Protein AF-A0A433RNQ1-F1 (afdb_monomer)

Solvent-accessible surface area (backbone atoms only — not comparable to full-atom values): 4930 Å² total; per-residue (Å²): 113,55,69,60,52,38,52,51,45,55,52,48,46,39,75,77,67,19,81,41,89,51,74,49,79,46,77,46,78,54,96,62,28,38,39,39,39,39,36,35,63,10,73,26,79,78,96,68,70,93,86,74,47,66,64,60,51,54,35,44,54,45,28,50,77,50,74,27,47,74,48,78,43,68,44,94,89,42,4,34,37,38,40,38,39,30,64,108

InterPro domains:
  IPR003594 Histidine kinase/HSP90-like ATPase domain [PF02518] (3-88)
  IPR036890 Histidine kinase/HSP90-like ATPase superfamily [G3DSA:3.30.565.10] (1-88)
  IPR036890 Histidine kinase/HSP90-like ATPase superfamily [SSF55874] (3-88)
  IPR050482 Sensor Histidine Kinase Two-Component System [PTHR24421] (2-88)

Nearest PDB structures (foldseek):
  4gt8-assembly1_A  TM=9.032E-01  e=2.282E-08  Staphylococcus aureus subsp. aureus Mu50
  3ehh-assembly1_B  TM=8.937E-01  e=8.907E-07  Bacillus subtilis
  7ssj-assembly2_C  TM=8.728E-01  e=1.386E-06  Bacillus subtilis subsp. subtilis str. 168
  7ssj-assembly1_A-2  TM=8.467E-01  e=1.573E-06  Bacillus subtilis subsp. subtilis str. 168
  7ssj-assembly2_D  TM=8.736E-01  e=2.298E-06  Bacillus subtilis subsp. subtilis str. 168

Foldseek 3Di:
DLVVLLVVLLVVCCVPPFQFPDKDWDWDADPQKTKIKIKTQGQEDDPDDPPPCPSVVSNCVSLVVQVKDWDWDADPNGIIMIIIIGGD

Sequence (88 aa):
NHVIAILKEAVTNTFKHAQASSIYVKAIIEHNLLVLEIEDDGIGYKRASSKKHYGIIGMIERTELLNGQFEIFRKLDKGTKIIVKIPL

Secondary structure (DSSP, 8-state):
-HHHHHHHHHHHHIIIII--S-EEEEEEEETTEEEEEEEE-SS------TTS-HHHHHHHHHHHTTT-EEEEEE-TTS-EEEEEEEE-

Radius of gyration: 12.61 Å; Cα contacts (8 Å, |Δi|>4): 163; chains: 1; bounding box: 36×22×31 Å

Mean predicted aligned error: 4.39 Å

Organism: NCBI:txid1562256

Structure (mmCIF, N/CA/C/O backbone):
data_AF-A0A433RNQ1-F1
#
_entry.id   AF-A0A433RNQ1-F1
#
loop_
_atom_site.group_PDB
_atom_site.id
_atom_site.type_symbol
_atom_site.label_atom_id
_atom_site.label_alt_id
_atom_site.label_comp_id
_atom_site.label_asym_id
_atom_site.label_entity_id
_atom_site.label_seq_id
_atom_site.pdbx_PDB_ins_code
_atom_site.Cartn_x
_atom_site.Cartn_y
_atom_site.Cartn_z
_atom_site.occupancy
_atom_site.B_iso_or_equiv
_atom_site.auth_seq_id
_atom_site.auth_comp_id
_atom_site.auth_asym_id
_atom_site.auth_atom_id
_atom_site.pdbx_PDB_model_num
ATOM 1 N N . ASN A 1 1 ? -2.341 9.656 11.793 1.00 82.81 1 ASN A N 1
ATOM 2 C CA . ASN A 1 1 ? -0.907 9.538 11.411 1.00 82.81 1 ASN A CA 1
ATOM 3 C C . ASN A 1 1 ? -0.550 8.229 10.709 1.00 82.81 1 ASN A C 1
ATOM 5 O O . ASN A 1 1 ? 0.085 8.292 9.663 1.00 82.81 1 ASN A O 1
ATOM 9 N N . HIS A 1 2 ? -0.958 7.063 11.218 1.00 94.56 2 HIS A N 1
ATOM 10 C CA . HIS A 1 2 ? -0.586 5.758 10.648 1.00 94.56 2 HIS A CA 1
ATOM 11 C C . HIS A 1 2 ? -1.080 5.521 9.207 1.00 94.56 2 HIS A C 1
ATOM 13 O O . HIS A 1 2 ? -0.276 5.130 8.367 1.00 94.56 2 HIS A O 1
ATOM 19 N N . VAL A 1 3 ? -2.334 5.863 8.880 1.00 94.94 3 VAL A N 1
ATOM 20 C CA . VAL A 1 3 ? -2.890 5.734 7.512 1.00 94.94 3 VAL A CA 1
ATOM 21 C C . VAL A 1 3 ? -2.069 6.498 6.470 1.00 94.94 3 VAL A C 1
ATOM 23 O O . VAL A 1 3 ? -1.714 5.959 5.427 1.00 94.94 3 VAL A O 1
ATOM 26 N N . ILE A 1 4 ? -1.704 7.747 6.774 1.00 95.69 4 ILE A N 1
ATOM 27 C CA . ILE A 1 4 ? -0.884 8.577 5.880 1.00 95.69 4 ILE A CA 1
ATOM 28 C C . ILE A 1 4 ? 0.507 7.959 5.696 1.00 95.69 4 ILE A C 1
ATOM 30 O O . ILE A 1 4 ? 1.050 8.000 4.597 1.00 95.69 4 ILE A O 1
ATOM 34 N N . ALA A 1 5 ? 1.094 7.388 6.752 1.00 95.50 5 ALA A N 1
ATOM 35 C CA . ALA A 1 5 ? 2.389 6.717 6.655 1.00 95.50 5 ALA A CA 1
ATOM 36 C C . ALA A 1 5 ? 2.319 5.464 5.768 1.00 95.50 5 ALA A C 1
ATOM 38 O O . ALA A 1 5 ? 3.210 5.265 4.949 1.00 95.50 5 ALA A O 1
ATOM 39 N N . ILE A 1 6 ? 1.243 4.678 5.882 1.00 96.19 6 ILE A N 1
ATOM 40 C CA . ILE A 1 6 ? 0.990 3.518 5.018 1.00 96.19 6 ILE A CA 1
ATOM 41 C C . ILE A 1 6 ? 0.898 3.955 3.553 1.00 96.19 6 ILE A C 1
ATOM 43 O O . ILE A 1 6 ? 1.622 3.435 2.707 1.00 96.19 6 ILE A O 1
ATOM 47 N N . LEU A 1 7 ? 0.076 4.966 3.256 1.00 96.38 7 LEU A N 1
ATOM 48 C CA . LEU A 1 7 ? -0.060 5.493 1.898 1.00 96.38 7 LEU A CA 1
ATOM 49 C C . LEU A 1 7 ? 1.277 6.015 1.349 1.00 96.38 7 LEU A C 1
ATOM 51 O O . LEU A 1 7 ? 1.651 5.691 0.225 1.00 96.38 7 LEU A O 1
ATOM 55 N N . LYS A 1 8 ? 2.025 6.793 2.143 1.00 95.62 8 LYS A N 1
ATOM 56 C CA . LYS A 1 8 ? 3.341 7.321 1.746 1.00 95.62 8 LYS A CA 1
ATOM 57 C C . LYS A 1 8 ? 4.330 6.210 1.413 1.00 95.62 8 LYS A C 1
ATOM 59 O O . LYS A 1 8 ?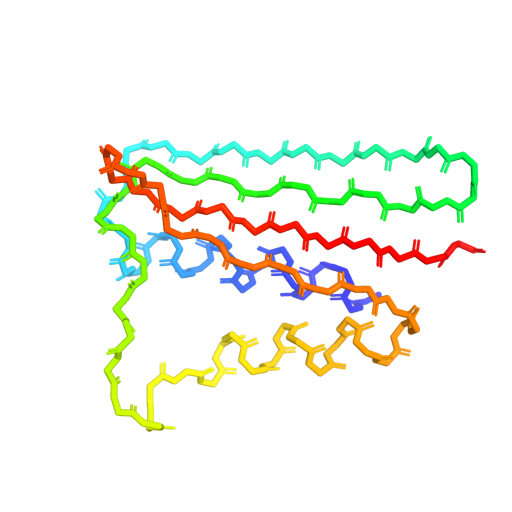 5.074 6.335 0.442 1.00 95.62 8 LYS A O 1
ATOM 64 N N . GLU A 1 9 ? 4.343 5.144 2.202 1.00 94.81 9 GLU A N 1
ATOM 65 C CA . GLU A 1 9 ? 5.224 4.003 1.980 1.00 94.81 9 GLU A CA 1
ATOM 66 C C . GLU A 1 9 ? 4.830 3.233 0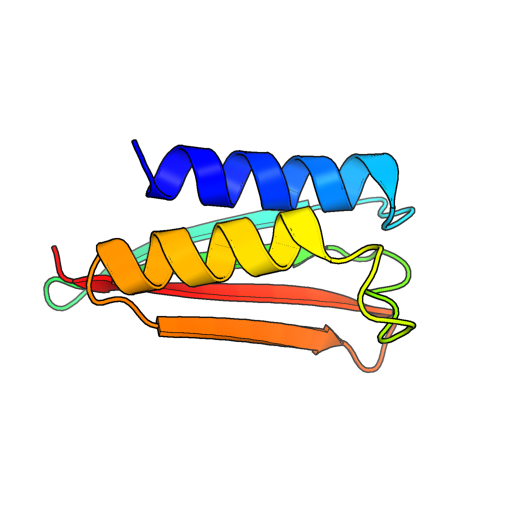.712 1.00 94.81 9 GLU A C 1
ATOM 68 O O . GLU A 1 9 ? 5.686 2.949 -0.122 1.00 94.81 9 GLU A O 1
ATOM 73 N N . ALA A 1 10 ? 3.539 2.975 0.488 1.00 94.00 10 ALA A N 1
ATOM 74 C CA . ALA A 1 10 ? 3.050 2.333 -0.735 1.00 94.00 10 ALA A CA 1
ATOM 75 C C . ALA A 1 10 ? 3.378 3.149 -2.002 1.00 94.00 10 ALA A C 1
ATOM 77 O O . ALA A 1 10 ? 3.889 2.610 -2.988 1.00 94.00 10 ALA A O 1
ATOM 78 N N . VAL A 1 11 ? 3.169 4.468 -1.953 1.00 94.00 11 VAL A N 1
ATOM 79 C CA . VAL A 1 11 ? 3.545 5.393 -3.033 1.00 94.00 11 VAL A CA 1
ATOM 80 C C . VAL A 1 11 ? 5.059 5.365 -3.261 1.00 94.00 11 VAL A C 1
ATOM 82 O O . VAL A 1 11 ? 5.515 5.223 -4.394 1.00 94.00 11 VAL A O 1
ATOM 85 N N . THR A 1 12 ? 5.858 5.424 -2.193 1.00 93.06 12 THR A N 1
ATOM 86 C CA . THR A 1 12 ? 7.327 5.369 -2.279 1.00 93.06 12 THR A CA 1
ATOM 87 C C . THR A 1 12 ? 7.810 4.062 -2.903 1.00 93.06 12 THR A C 1
ATOM 89 O O . THR A 1 12 ? 8.691 4.087 -3.764 1.00 93.06 12 THR A O 1
ATOM 92 N N . ASN A 1 13 ? 7.217 2.932 -2.514 1.00 90.19 13 ASN A N 1
ATOM 93 C CA . ASN A 1 13 ? 7.524 1.624 -3.084 1.00 90.19 13 ASN A CA 1
ATOM 94 C C . ASN A 1 13 ? 7.204 1.574 -4.580 1.00 90.19 13 ASN A C 1
ATOM 96 O O . ASN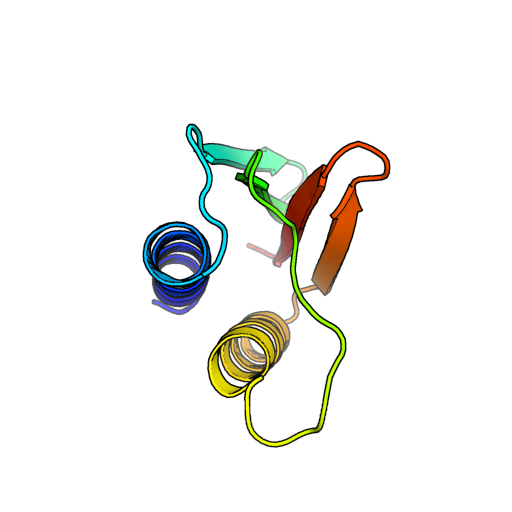 A 1 13 ? 8.010 1.068 -5.363 1.00 90.19 13 ASN A O 1
ATOM 100 N N . THR A 1 14 ? 6.091 2.178 -4.991 1.00 90.88 14 THR A N 1
ATOM 101 C CA . THR A 1 14 ? 5.723 2.284 -6.406 1.00 90.88 14 THR A CA 1
ATOM 102 C C . THR A 1 14 ? 6.774 3.075 -7.190 1.00 90.88 14 THR A C 1
ATOM 104 O O . THR A 1 14 ? 7.362 2.556 -8.140 1.00 90.88 14 THR A O 1
ATOM 107 N N . PHE A 1 15 ? 7.107 4.286 -6.730 1.00 90.00 15 PHE A N 1
ATOM 108 C CA . PHE A 1 15 ? 8.084 5.156 -7.393 1.00 90.00 15 PHE A CA 1
ATOM 109 C C . PHE A 1 15 ? 9.502 4.574 -7.440 1.00 90.00 15 PHE A C 1
ATOM 111 O O . PHE A 1 15 ? 10.190 4.709 -8.449 1.00 90.00 15 PHE A O 1
ATOM 118 N N . LYS A 1 16 ? 9.973 3.947 -6.356 1.00 88.88 16 LYS A N 1
ATOM 119 C CA . LYS A 1 16 ? 11.366 3.479 -6.257 1.00 88.88 16 LYS A CA 1
ATOM 120 C C . LYS A 1 16 ? 11.587 2.075 -6.807 1.00 88.88 16 LYS A C 1
ATOM 122 O O . LYS A 1 16 ? 12.725 1.735 -7.137 1.00 88.88 16 LYS A O 1
ATOM 127 N N . HIS A 1 17 ? 10.556 1.232 -6.829 1.00 83.81 17 HIS A N 1
ATOM 128 C CA . HIS A 1 17 ? 10.744 -0.208 -7.023 1.00 83.81 17 HIS A CA 1
ATOM 129 C C . HIS A 1 17 ? 9.848 -0.824 -8.094 1.00 83.81 17 HIS A C 1
ATOM 131 O O . HIS A 1 17 ? 10.261 -1.816 -8.695 1.00 83.81 17 HIS A O 1
ATOM 137 N N . ALA A 1 18 ? 8.664 -0.267 -8.356 1.00 85.81 18 ALA A N 1
ATOM 138 C CA . ALA A 1 18 ? 7.696 -0.930 -9.221 1.00 85.81 18 ALA A CA 1
ATOM 139 C C . ALA A 1 18 ? 7.963 -0.723 -10.719 1.00 85.81 18 ALA A C 1
ATOM 141 O O . ALA A 1 18 ? 7.509 -1.538 -11.509 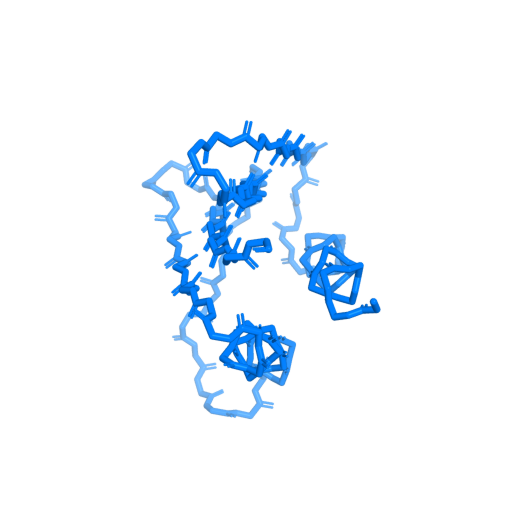1.00 85.81 18 ALA A O 1
ATOM 142 N N . GLN A 1 19 ? 8.704 0.311 -11.141 1.00 88.44 19 GLN A N 1
ATOM 143 C CA . GLN A 1 19 ? 8.765 0.706 -12.567 1.00 88.44 19 GLN A CA 1
ATOM 144 C C . GLN A 1 19 ? 7.353 0.872 -13.169 1.00 88.44 19 GLN A C 1
ATOM 146 O O . GLN A 1 19 ? 7.109 0.537 -14.326 1.00 88.44 19 GLN A O 1
ATOM 151 N N . ALA A 1 20 ? 6.416 1.326 -12.335 1.00 91.19 20 ALA A N 1
ATOM 152 C CA . ALA A 1 20 ? 5.032 1.564 -12.701 1.00 91.19 20 ALA A CA 1
ATOM 153 C C . ALA A 1 20 ? 4.917 2.845 -13.535 1.00 91.19 20 ALA A C 1
ATOM 155 O O . ALA A 1 20 ? 5.655 3.808 -13.312 1.00 91.19 20 ALA A O 1
ATOM 156 N N . SER A 1 21 ? 3.977 2.855 -14.473 1.00 92.44 21 SER A N 1
ATOM 157 C CA . SER A 1 21 ? 3.570 4.052 -15.217 1.00 92.44 21 SER A CA 1
ATOM 158 C C . SER A 1 21 ? 2.406 4.766 -14.538 1.00 92.44 21 SER A C 1
ATOM 160 O O . SER A 1 21 ? 2.234 5.972 -14.711 1.00 92.44 21 SER A O 1
ATOM 162 N N . SER A 1 22 ? 1.613 4.040 -13.750 1.00 92.75 22 SER A N 1
ATOM 163 C CA . SER A 1 22 ? 0.457 4.581 -13.053 1.00 92.75 22 SER A CA 1
ATOM 164 C C . SER A 1 22 ? 0.283 3.972 -11.663 1.00 92.75 22 SER A C 1
ATOM 166 O O . SER A 1 22 ? 0.698 2.848 -11.375 1.00 92.75 22 SER A O 1
ATOM 168 N N . ILE A 1 23 ? -0.335 4.759 -10.784 1.00 94.31 23 ILE A N 1
ATOM 169 C CA . ILE A 1 23 ? -0.783 4.325 -9.466 1.00 94.31 23 ILE A CA 1
ATOM 170 C C . ILE A 1 23 ? -2.221 4.795 -9.264 1.00 94.31 23 ILE A C 1
ATOM 172 O O . ILE A 1 23 ? -2.565 5.943 -9.547 1.00 94.31 23 ILE A O 1
ATOM 176 N N . TYR A 1 24 ? -3.056 3.899 -8.768 1.00 95.75 24 TYR A N 1
ATOM 177 C CA . TYR A 1 24 ? -4.432 4.148 -8.390 1.00 95.75 24 TYR A CA 1
ATOM 178 C C . TYR A 1 24 ? -4.558 4.077 -6.870 1.00 95.75 24 TYR A C 1
ATOM 180 O O . TYR A 1 24 ? -4.046 3.157 -6.233 1.00 95.75 24 TYR A O 1
ATOM 188 N N . VAL A 1 25 ? -5.240 5.060 -6.285 1.00 96.88 25 VAL A N 1
ATOM 189 C CA . VAL A 1 25 ? -5.508 5.125 -4.847 1.00 96.88 25 VAL A CA 1
ATOM 190 C C . VAL A 1 25 ? -6.995 5.373 -4.652 1.00 96.88 25 VAL A C 1
ATOM 192 O O . VAL A 1 25 ? -7.540 6.344 -5.176 1.00 96.88 25 VAL A O 1
ATOM 195 N N . LYS A 1 26 ? -7.642 4.516 -3.866 1.00 97.75 26 LYS A N 1
ATOM 196 C CA . LYS A 1 26 ? -9.052 4.629 -3.498 1.00 97.75 26 LYS A CA 1
ATOM 197 C C . LYS A 1 26 ? -9.185 4.544 -1.988 1.00 97.75 26 LYS A C 1
ATOM 199 O O . LYS A 1 26 ? -8.684 3.608 -1.379 1.00 97.75 26 LYS A O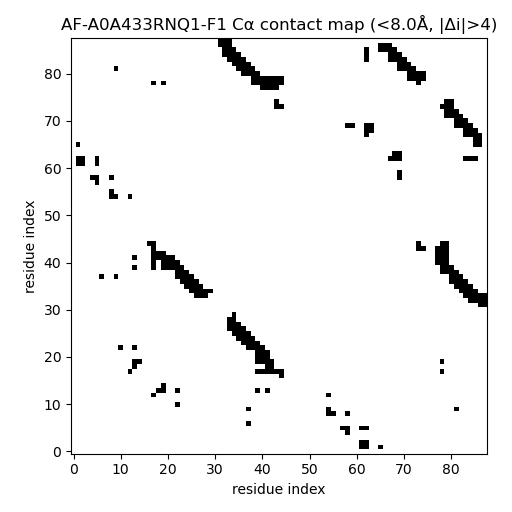 1
ATOM 204 N N . ALA A 1 27 ? -9.877 5.508 -1.396 1.00 97.19 27 ALA A N 1
ATOM 205 C CA . ALA A 1 27 ? -10.243 5.488 0.012 1.00 97.19 27 ALA A CA 1
ATOM 206 C C . ALA A 1 27 ? -11.764 5.585 0.117 1.00 97.19 27 ALA A C 1
ATOM 208 O O . ALA A 1 27 ? -12.363 6.505 -0.440 1.00 97.19 27 ALA A O 1
ATOM 209 N N . ILE A 1 28 ? -12.377 4.628 0.802 1.00 97.62 28 ILE A N 1
ATOM 210 C CA . ILE A 1 28 ? -13.824 4.563 1.008 1.00 97.62 28 ILE A CA 1
ATOM 211 C C . ILE A 1 28 ? -14.080 4.384 2.497 1.00 97.62 28 ILE A C 1
ATOM 213 O O . ILE A 1 28 ? -13.337 3.670 3.167 1.00 97.62 28 ILE A O 1
ATOM 217 N N . ILE A 1 29 ? -15.128 5.020 3.008 1.00 97.38 29 ILE A N 1
ATOM 218 C CA . ILE A 1 29 ? -15.622 4.787 4.361 1.00 97.38 29 ILE A CA 1
ATOM 219 C C . ILE A 1 29 ? -17.013 4.180 4.249 1.00 97.38 29 ILE A C 1
ATOM 221 O O . ILE A 1 29 ? -17.933 4.832 3.762 1.00 97.38 29 ILE A O 1
ATOM 225 N N . GLU A 1 30 ? -17.163 2.946 4.717 1.00 94.25 30 GLU A N 1
ATOM 226 C CA . GLU A 1 30 ? -18.435 2.222 4.742 1.00 94.25 30 GLU A CA 1
ATOM 227 C C . GLU A 1 30 ? -18.537 1.435 6.048 1.00 94.25 30 GLU A C 1
ATOM 229 O O . GLU A 1 30 ? -17.552 0.863 6.499 1.00 94.25 30 GLU A O 1
ATOM 234 N N . HIS A 1 31 ? -19.716 1.404 6.676 1.00 94.44 31 HIS A N 1
ATOM 235 C CA . HIS A 1 31 ? -19.963 0.636 7.910 1.00 94.44 31 HIS A CA 1
ATOM 236 C C . HIS A 1 31 ? -18.921 0.865 9.029 1.00 94.44 31 HIS A C 1
ATOM 238 O O . HIS A 1 31 ? -18.501 -0.079 9.693 1.00 94.44 31 HIS A O 1
ATOM 244 N N . ASN A 1 32 ? -18.500 2.120 9.237 1.00 95.31 32 ASN A N 1
ATOM 245 C CA . ASN A 1 32 ? -17.464 2.496 10.210 1.00 95.31 32 ASN A CA 1
ATOM 246 C C . ASN A 1 32 ? -16.094 1.824 9.964 1.00 95.31 32 ASN A C 1
ATOM 248 O O . ASN A 1 32 ? -15.324 1.577 10.890 1.00 95.31 32 ASN A O 1
ATOM 252 N N . LEU A 1 33 ? -15.798 1.522 8.698 1.00 97.12 33 LEU A N 1
ATOM 253 C CA . LEU A 1 33 ? -14.549 0.935 8.238 1.00 97.12 33 LEU A CA 1
ATOM 254 C C . LEU A 1 33 ? -13.965 1.807 7.123 1.00 97.12 33 LEU A C 1
ATOM 256 O O . LEU A 1 33 ? -14.603 2.037 6.095 1.00 97.12 33 LEU A O 1
ATOM 260 N N . LEU A 1 34 ? -12.733 2.273 7.308 1.00 97.50 34 LEU A N 1
ATOM 261 C CA . LEU A 1 34 ? -11.926 2.840 6.237 1.00 97.50 34 LEU A CA 1
ATOM 262 C C . LEU A 1 34 ? -11.321 1.701 5.415 1.00 97.50 34 LEU A C 1
ATOM 264 O O . LEU A 1 34 ? -10.547 0.902 5.939 1.00 97.50 34 LEU A O 1
ATOM 268 N N . VAL A 1 35 ? -11.615 1.674 4.119 1.00 97.81 35 VAL A N 1
ATOM 269 C CA . VAL A 1 35 ? -10.991 0.783 3.139 1.00 97.81 35 VAL A CA 1
ATOM 270 C C . VAL A 1 35 ? -10.098 1.612 2.223 1.00 97.81 35 VAL A C 1
ATOM 272 O O . VAL A 1 35 ? -10.576 2.459 1.469 1.00 97.81 35 VAL A O 1
ATOM 275 N N . LEU A 1 36 ? -8.793 1.374 2.304 1.00 97.81 36 LEU A N 1
ATOM 276 C CA . LEU A 1 36 ? -7.771 1.974 1.456 1.00 97.81 36 LEU A CA 1
ATOM 277 C C . LEU A 1 36 ? -7.249 0.918 0.480 1.00 97.81 36 LEU A C 1
ATOM 279 O O . LEU A 1 36 ? -6.597 -0.042 0.886 1.00 97.81 36 LEU A O 1
ATOM 283 N N . GLU A 1 37 ? -7.515 1.113 -0.805 1.00 97.31 37 GLU A N 1
ATOM 284 C CA . GLU A 1 37 ? -6.966 0.306 -1.892 1.00 97.31 37 GLU A CA 1
ATOM 285 C C . GLU A 1 37 ? -5.906 1.106 -2.650 1.00 97.31 37 GLU A C 1
ATOM 287 O O . GLU A 1 37 ? -6.136 2.250 -3.046 1.00 97.31 37 GLU A O 1
ATOM 292 N N . ILE A 1 38 ? -4.741 0.497 -2.856 1.00 96.12 38 ILE A N 1
ATOM 293 C CA . ILE A 1 38 ? -3.620 1.083 -3.592 1.00 96.12 38 ILE A CA 1
ATOM 294 C C . ILE A 1 38 ? -3.166 0.067 -4.628 1.00 96.12 38 ILE A C 1
ATOM 296 O O . ILE A 1 38 ? -2.879 -1.077 -4.284 1.00 96.12 38 ILE A O 1
ATOM 300 N N . GLU A 1 39 ? -3.100 0.475 -5.886 1.00 95.19 39 GLU A N 1
ATOM 301 C CA . GLU A 1 39 ? -2.771 -0.412 -6.994 1.00 95.19 39 GLU A CA 1
ATOM 302 C C . GLU A 1 39 ? -1.787 0.255 -7.951 1.00 95.19 39 GLU A C 1
ATOM 304 O O . GLU A 1 39 ? -2.000 1.391 -8.360 1.00 95.19 39 GLU A O 1
ATOM 309 N N . ASP A 1 40 ? -0.717 -0.447 -8.314 1.00 94.44 40 ASP A N 1
ATOM 310 C CA . ASP A 1 40 ? 0.231 -0.022 -9.345 1.00 94.44 40 ASP A CA 1
ATOM 311 C C . ASP A 1 40 ? 0.262 -1.011 -10.518 1.00 94.44 40 ASP A C 1
ATOM 313 O O . ASP A 1 40 ? -0.065 -2.192 -10.367 1.00 94.44 40 ASP A O 1
ATOM 317 N N . ASP A 1 41 ? 0.666 -0.527 -11.692 1.00 93.12 41 ASP A N 1
ATOM 318 C CA . ASP A 1 41 ? 0.838 -1.311 -12.924 1.00 93.12 41 ASP A CA 1
ATOM 319 C C . ASP A 1 41 ? 2.294 -1.754 -13.171 1.00 93.12 41 ASP A C 1
ATOM 321 O O . ASP A 1 41 ? 2.666 -2.144 -14.279 1.00 93.12 41 ASP A O 1
ATOM 325 N N . GLY A 1 42 ? 3.139 -1.689 -12.140 1.00 91.50 42 GLY A N 1
ATOM 326 C CA . GLY A 1 42 ? 4.560 -1.989 -12.234 1.00 91.50 42 GLY A CA 1
ATOM 327 C C . GLY A 1 42 ? 4.875 -3.482 -12.271 1.00 91.50 42 GLY A C 1
ATOM 328 O O . GLY A 1 42 ? 4.027 -4.340 -12.456 1.00 91.50 42 GLY A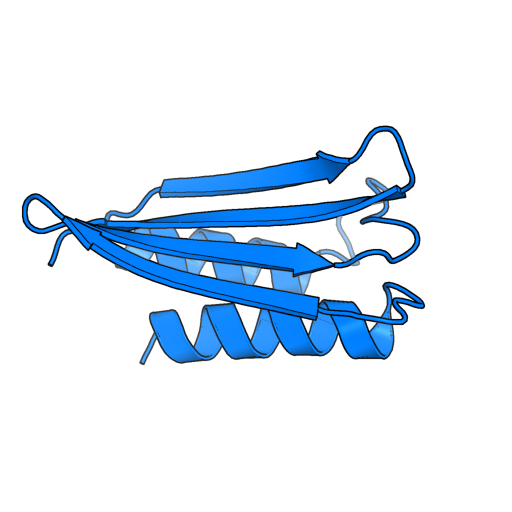 O 1
ATOM 329 N N . ILE A 1 43 ? 6.131 -3.858 -12.050 1.00 88.50 43 ILE A N 1
ATOM 330 C CA . ILE A 1 43 ? 6.603 -5.254 -12.109 1.00 88.50 43 ILE A CA 1
ATOM 331 C C . ILE A 1 43 ? 6.109 -6.135 -10.944 1.00 88.50 43 ILE A C 1
ATOM 333 O O . ILE A 1 43 ? 6.372 -7.343 -10.921 1.00 88.50 43 ILE A O 1
ATOM 337 N N . GLY A 1 44 ? 5.397 -5.538 -9.985 1.00 84.00 44 GLY A N 1
ATOM 338 C CA . GLY A 1 44 ? 4.962 -6.159 -8.740 1.00 84.00 44 GLY A CA 1
ATOM 339 C C . GLY A 1 44 ? 6.077 -6.282 -7.697 1.00 84.00 44 GLY A C 1
ATOM 340 O O . GLY A 1 44 ? 7.264 -6.080 -7.965 1.00 84.00 44 GLY A O 1
ATOM 341 N N . TYR A 1 45 ? 5.705 -6.665 -6.478 1.00 77.31 45 TYR A N 1
ATOM 342 C CA . TYR A 1 45 ? 6.677 -6.892 -5.409 1.00 77.31 45 TYR A CA 1
ATOM 343 C C . TYR A 1 45 ? 7.426 -8.233 -5.576 1.00 77.31 45 TYR A C 1
ATOM 345 O O . TYR A 1 45 ? 6.857 -9.261 -5.963 1.00 77.31 45 TYR A O 1
ATOM 353 N N . LYS A 1 46 ? 8.732 -8.249 -5.270 1.00 69.06 46 LYS A N 1
ATOM 354 C CA . LYS A 1 46 ? 9.530 -9.488 -5.206 1.00 69.06 46 LYS A CA 1
ATOM 355 C C . LYS A 1 46 ? 9.393 -10.117 -3.814 1.00 69.06 46 LYS A C 1
ATOM 357 O O . LYS A 1 46 ? 9.788 -9.517 -2.814 1.00 69.06 46 LYS A O 1
ATOM 362 N N . ARG A 1 47 ? 8.901 -11.360 -3.737 1.00 60.84 47 ARG A N 1
ATOM 363 C CA . ARG A 1 47 ? 9.088 -12.229 -2.558 1.00 60.84 47 ARG A CA 1
ATOM 364 C C . ARG A 1 47 ? 10.544 -12.723 -2.548 1.00 60.84 47 ARG A C 1
ATOM 366 O O . ARG A 1 47 ? 10.807 -13.815 -3.032 1.00 60.84 47 ARG A O 1
ATOM 373 N N . ALA A 1 48 ? 11.514 -11.930 -2.089 1.00 52.00 48 ALA A N 1
ATOM 374 C CA . ALA A 1 48 ? 12.893 -12.416 -1.939 1.00 52.00 48 ALA A CA 1
ATOM 375 C C . ALA A 1 48 ? 13.608 -11.814 -0.718 1.00 52.00 48 ALA A C 1
ATOM 377 O O . ALA A 1 48 ? 13.674 -10.595 -0.604 1.00 52.00 48 ALA A O 1
ATOM 378 N N . SER A 1 49 ? 14.109 -12.728 0.130 1.00 48.66 49 SER A N 1
ATOM 379 C CA . SER A 1 49 ? 14.905 -12.622 1.371 1.00 48.66 49 SER A CA 1
ATOM 380 C C . SER A 1 49 ? 14.594 -11.469 2.343 1.00 48.66 49 SER A C 1
ATOM 382 O O . SER A 1 49 ? 14.663 -10.289 2.021 1.00 48.66 49 SER A O 1
ATOM 384 N N . SER A 1 50 ? 14.334 -11.856 3.594 1.00 52.34 50 SER A N 1
ATOM 385 C CA . SER A 1 50 ? 13.890 -11.093 4.778 1.00 52.34 50 SER A CA 1
ATOM 386 C C . SER A 1 50 ? 14.538 -9.727 5.078 1.00 52.34 50 SER A C 1
ATOM 388 O O . SER A 1 50 ? 14.075 -9.030 5.974 1.00 52.34 50 SER A O 1
ATOM 390 N N . LYS A 1 51 ? 15.579 -9.305 4.355 1.00 48.16 51 LYS A N 1
ATOM 391 C CA . LYS A 1 51 ? 16.325 -8.060 4.600 1.00 48.16 51 LYS A CA 1
ATOM 392 C C . LYS A 1 51 ? 15.836 -6.839 3.801 1.00 48.16 51 LYS A C 1
ATOM 394 O O . LYS A 1 51 ? 16.359 -5.753 4.025 1.00 48.16 51 LYS A O 1
ATOM 399 N N . LYS A 1 52 ? 14.878 -6.973 2.870 1.00 56.62 52 LYS A N 1
ATOM 400 C CA . LYS A 1 52 ? 14.421 -5.858 2.000 1.00 56.62 52 LYS A CA 1
ATOM 401 C C . LYS A 1 52 ? 12.944 -5.457 2.151 1.00 56.62 52 LYS A C 1
ATOM 403 O O . LYS A 1 52 ? 12.465 -4.644 1.368 1.00 56.62 52 LYS A O 1
ATOM 408 N N . HIS A 1 53 ? 12.238 -5.952 3.171 1.00 70.06 53 HIS A N 1
ATOM 409 C CA . HIS A 1 53 ? 10.791 -5.724 3.344 1.00 70.06 53 HIS A CA 1
ATOM 410 C C . HIS A 1 53 ? 10.430 -4.745 4.466 1.00 70.06 53 HIS A C 1
ATOM 412 O O . HIS A 1 53 ? 9.268 -4.701 4.850 1.00 70.06 53 HIS A O 1
ATOM 418 N N . TYR A 1 54 ? 11.368 -3.932 4.969 1.00 79.56 54 TYR A N 1
ATOM 419 C CA . TYR A 1 54 ? 11.092 -2.981 6.062 1.00 79.56 54 TYR A CA 1
ATOM 420 C C . TYR A 1 54 ? 9.897 -2.056 5.778 1.00 79.56 54 TYR A C 1
ATOM 422 O O . TYR A 1 54 ? 9.122 -1.777 6.686 1.00 79.56 54 TYR A O 1
ATOM 430 N N . GLY A 1 55 ? 9.704 -1.646 4.520 1.00 87.31 55 GLY A N 1
ATOM 431 C CA . GLY A 1 55 ? 8.541 -0.861 4.099 1.00 87.31 55 GLY A CA 1
ATOM 432 C C . GLY A 1 55 ? 7.214 -1.602 4.273 1.00 87.31 55 GLY A C 1
ATOM 433 O O . GLY A 1 55 ? 6.296 -1.107 4.920 1.00 87.31 55 GLY A O 1
ATOM 434 N N . ILE A 1 56 ? 7.128 -2.833 3.757 1.00 90.69 56 ILE A N 1
ATOM 435 C CA . ILE A 1 56 ? 5.925 -3.675 3.866 1.00 90.69 56 ILE A CA 1
ATOM 436 C C . ILE A 1 56 ? 5.657 -4.062 5.324 1.00 90.69 56 ILE A C 1
ATOM 438 O O . ILE A 1 56 ? 4.524 -3.935 5.775 1.00 90.69 56 ILE A O 1
ATOM 442 N N . ILE A 1 57 ? 6.689 -4.466 6.071 1.00 91.88 57 ILE A N 1
ATOM 443 C CA . ILE A 1 57 ? 6.581 -4.779 7.505 1.00 91.88 57 ILE A CA 1
ATOM 444 C C . ILE A 1 57 ? 6.051 -3.559 8.262 1.00 91.88 57 ILE A C 1
ATOM 446 O O . ILE A 1 57 ? 5.074 -3.666 8.992 1.00 91.88 57 ILE A O 1
ATOM 450 N N . GLY A 1 58 ? 6.609 -2.374 8.004 1.00 93.56 58 GLY A N 1
ATOM 451 C CA . GLY A 1 58 ? 6.152 -1.143 8.635 1.00 93.56 58 GLY A CA 1
ATOM 452 C C . GLY A 1 58 ? 4.704 -0.774 8.293 1.00 93.56 58 GLY A C 1
ATOM 453 O O . GLY A 1 58 ? 4.039 -0.152 9.124 1.00 93.56 58 GLY A O 1
ATOM 454 N N . MET A 1 59 ? 4.199 -1.130 7.107 1.00 95.38 59 MET A N 1
ATOM 455 C CA . MET A 1 59 ? 2.782 -0.961 6.759 1.00 95.38 59 MET A CA 1
ATOM 456 C C . MET A 1 59 ? 1.883 -1.967 7.488 1.00 95.38 59 MET A C 1
ATOM 458 O O . MET A 1 59 ? 0.813 -1.573 7.953 1.00 95.38 59 MET A O 1
ATOM 462 N N . ILE A 1 60 ? 2.323 -3.223 7.625 1.00 95.50 60 ILE A N 1
ATOM 463 C CA . ILE A 1 60 ? 1.612 -4.272 8.373 1.00 95.50 60 ILE A CA 1
ATOM 464 C C . ILE A 1 60 ? 1.492 -3.871 9.844 1.00 95.50 60 ILE A C 1
ATOM 466 O O . ILE A 1 60 ? 0.378 -3.701 10.327 1.00 95.50 60 ILE A O 1
ATOM 470 N N . GLU A 1 61 ? 2.611 -3.586 10.514 1.00 96.38 61 GLU A N 1
ATOM 471 C CA . GLU A 1 61 ? 2.639 -3.201 11.934 1.00 96.38 61 GLU A CA 1
ATOM 472 C C . GLU A 1 61 ? 1.742 -1.987 12.208 1.00 96.38 61 GLU A C 1
ATOM 474 O O . GLU A 1 61 ? 0.986 -1.945 13.172 1.00 96.38 61 GLU A O 1
ATOM 479 N N . ARG A 1 62 ? 1.778 -0.976 11.330 1.00 97.00 62 ARG A N 1
ATOM 480 C CA . ARG A 1 62 ? 0.924 0.216 11.471 1.00 97.00 62 ARG A CA 1
ATOM 481 C C . ARG A 1 62 ? -0.551 -0.087 11.265 1.00 97.00 62 ARG A C 1
ATOM 483 O O . ARG A 1 62 ? -1.374 0.601 11.856 1.00 97.00 62 ARG A O 1
ATOM 490 N N . THR A 1 63 ? -0.874 -1.052 10.414 1.00 97.56 63 THR A N 1
ATOM 491 C CA . THR A 1 63 ? -2.252 -1.500 10.220 1.00 97.56 63 THR A CA 1
ATOM 492 C C . THR A 1 63 ? -2.736 -2.254 11.456 1.00 97.56 63 THR A C 1
ATOM 494 O O . THR A 1 63 ? -3.823 -1.970 11.950 1.00 97.56 63 THR A O 1
ATOM 497 N N . GLU A 1 64 ? -1.901 -3.131 12.016 1.00 96.88 64 GLU A N 1
ATOM 498 C CA . GLU A 1 64 ? -2.182 -3.865 13.256 1.00 96.88 64 GLU A CA 1
ATOM 499 C C . GLU A 1 64 ? -2.375 -2.924 14.455 1.00 96.88 64 GLU A C 1
ATOM 501 O O . GLU A 1 64 ? -3.326 -3.094 15.212 1.00 96.88 64 GLU A O 1
ATOM 506 N N . LEU A 1 65 ? -1.562 -1.865 14.585 1.00 97.25 65 LEU A N 1
ATOM 507 C CA . LEU A 1 65 ? -1.729 -0.832 15.625 1.00 97.25 65 LEU A CA 1
ATOM 508 C C . LEU A 1 65 ? -3.078 -0.100 15.557 1.00 97.25 65 LEU A C 1
ATOM 510 O O . LEU A 1 65 ? -3.506 0.499 16.541 1.00 97.25 65 LEU A O 1
ATOM 514 N N . LEU A 1 66 ? -3.732 -0.116 14.396 1.00 97.00 66 LEU A N 1
ATOM 515 C CA . LEU A 1 66 ? -5.063 0.450 14.193 1.00 97.00 66 LEU A CA 1
ATOM 516 C C . LEU A 1 66 ? -6.173 -0.609 14.296 1.00 97.00 66 LEU A C 1
ATOM 518 O O . LEU A 1 66 ? -7.299 -0.336 13.893 1.00 97.00 66 LEU A O 1
ATOM 522 N N . ASN A 1 67 ? -5.868 -1.814 14.794 1.00 97.25 67 ASN A N 1
ATOM 523 C CA . ASN A 1 67 ? -6.765 -2.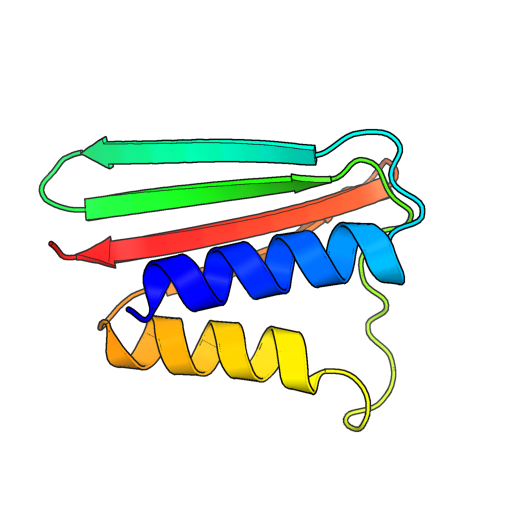976 14.793 1.00 97.25 67 ASN A CA 1
ATOM 524 C C . ASN A 1 67 ? -7.311 -3.306 13.391 1.00 97.25 67 ASN A C 1
ATOM 526 O O . ASN A 1 67 ? -8.442 -3.767 13.235 1.00 97.25 67 ASN A O 1
ATOM 530 N N . GLY A 1 68 ? -6.518 -3.007 12.361 1.00 97.19 68 GLY A N 1
ATOM 531 C CA . GLY A 1 68 ? -6.890 -3.173 10.968 1.00 97.19 68 GLY A CA 1
ATOM 532 C C . GLY A 1 68 ?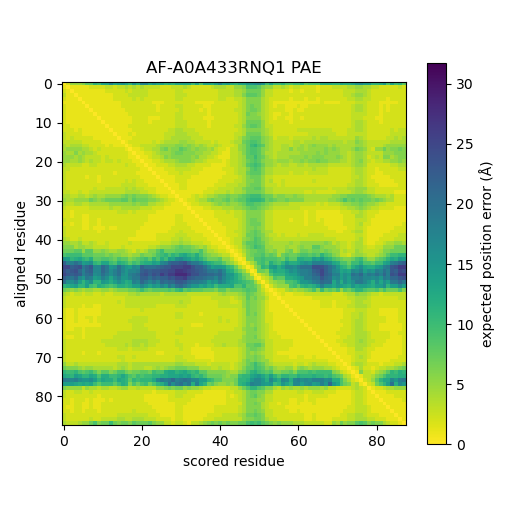 -6.422 -4.491 10.359 1.00 97.19 68 GLY A C 1
ATOM 533 O O . GLY A 1 68 ? -5.743 -5.303 10.986 1.00 97.19 68 GLY A O 1
ATOM 534 N N . GLN A 1 69 ? -6.753 -4.673 9.084 1.00 97.62 69 GLN A N 1
ATOM 535 C CA . GLN A 1 69 ? -6.320 -5.796 8.257 1.00 97.62 69 GLN A CA 1
ATOM 536 C C . GLN A 1 69 ? -5.514 -5.289 7.064 1.00 97.62 69 GLN A C 1
ATOM 538 O O . GLN A 1 69 ? -5.905 -4.314 6.419 1.00 97.62 69 GLN A O 1
ATOM 543 N N . PHE A 1 70 ? -4.402 -5.962 6.773 1.00 97.12 70 PHE A N 1
ATOM 544 C CA . PHE A 1 70 ? -3.516 -5.657 5.654 1.00 97.12 70 PHE A CA 1
ATOM 545 C C . PHE A 1 70 ? -3.456 -6.848 4.700 1.00 97.12 70 PHE A C 1
ATOM 547 O O . PHE A 1 70 ? -3.154 -7.968 5.109 1.00 97.12 70 PHE A O 1
ATOM 554 N N . GLU A 1 71 ? -3.676 -6.596 3.416 1.00 95.81 71 GLU A N 1
ATOM 555 C CA . GLU A 1 71 ? -3.554 -7.593 2.360 1.00 95.81 71 GLU A CA 1
ATOM 556 C C . GLU A 1 71 ? -2.688 -7.026 1.228 1.00 95.81 71 GLU A C 1
ATOM 558 O O . GLU A 1 71 ? -2.820 -5.862 0.846 1.00 95.81 71 GLU A O 1
ATOM 563 N N . ILE A 1 72 ? -1.791 -7.847 0.678 1.00 92.69 72 ILE A N 1
ATOM 564 C CA . ILE A 1 72 ? -0.958 -7.486 -0.473 1.00 92.69 72 ILE A CA 1
ATOM 565 C C . ILE A 1 72 ? -0.959 -8.611 -1.499 1.00 92.69 72 ILE A C 1
ATOM 567 O O . ILE A 1 72 ? -0.675 -9.772 -1.196 1.00 92.69 72 ILE A O 1
ATOM 571 N N . PHE A 1 73 ? -1.232 -8.240 -2.740 1.00 89.31 73 PHE A N 1
ATOM 572 C CA . PHE A 1 73 ? -1.336 -9.140 -3.870 1.00 89.31 73 PHE A CA 1
ATOM 573 C C . PHE A 1 73 ? -0.392 -8.694 -4.969 1.00 89.31 73 PHE A C 1
ATOM 575 O O . PHE A 1 73 ? -0.223 -7.505 -5.243 1.00 89.31 73 PHE A O 1
ATOM 582 N N . ARG A 1 74 ? 0.200 -9.675 -5.641 1.00 84.75 74 ARG A N 1
ATOM 583 C CA . ARG A 1 74 ? 0.815 -9.454 -6.942 1.00 84.75 74 ARG A CA 1
ATOM 584 C C . ARG A 1 74 ? -0.243 -9.747 -7.995 1.00 84.75 74 ARG A C 1
ATOM 586 O O . ARG A 1 74 ? -0.828 -10.828 -7.975 1.00 84.75 74 ARG A O 1
ATOM 593 N N . LYS A 1 75 ? -0.473 -8.808 -8.906 1.00 79.44 75 LYS A N 1
ATOM 594 C CA . LYS A 1 75 ? -1.402 -9.017 -10.019 1.00 79.44 75 LYS A CA 1
ATOM 595 C C . LYS A 1 75 ? -0.807 -10.010 -11.025 1.00 79.44 75 LYS A C 1
ATOM 597 O O . LYS A 1 75 ? 0.403 -9.995 -11.268 1.00 79.44 75 LYS A O 1
ATOM 602 N N . LEU A 1 76 ? -1.662 -10.867 -11.595 1.00 69.88 76 LEU A N 1
ATOM 603 C CA . LEU A 1 76 ? -1.297 -11.863 -12.619 1.00 69.88 76 LEU A CA 1
ATOM 604 C C . LEU A 1 76 ? -0.585 -11.207 -13.813 1.00 69.88 76 LEU A C 1
ATOM 606 O O . LEU A 1 76 ? 0.442 -11.708 -14.269 1.00 69.88 76 LEU A O 1
ATOM 610 N N . ASP A 1 77 ? -1.047 -10.021 -14.207 1.00 67.69 77 ASP A N 1
ATOM 611 C CA . ASP A 1 77 ? -0.605 -9.316 -15.416 1.00 67.69 77 ASP A CA 1
ATOM 612 C C . ASP A 1 77 ? 0.477 -8.257 -15.150 1.00 67.69 77 ASP A C 1
ATOM 614 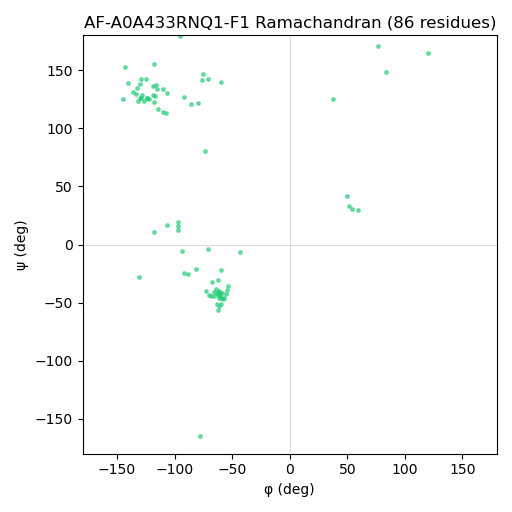O O . ASP A 1 77 ? 0.717 -7.398 -15.997 1.00 67.69 77 ASP A O 1
ATOM 618 N N . LYS A 1 78 ? 1.172 -8.367 -14.002 1.00 77.19 78 LYS A N 1
ATOM 619 C CA . LYS A 1 78 ? 2.081 -7.372 -13.393 1.00 77.19 78 LYS A CA 1
ATOM 620 C C . LYS A 1 78 ? 1.328 -6.318 -12.559 1.00 77.19 78 LYS A C 1
ATOM 622 O O . LYS A 1 78 ? 0.159 -6.024 -12.796 1.00 77.19 78 LYS A O 1
ATOM 627 N N . GLY A 1 79 ? 1.995 -5.833 -11.515 1.00 88.06 79 GLY A N 1
ATOM 628 C CA . GLY A 1 79 ? 1.496 -4.828 -10.577 1.00 88.06 79 GLY A CA 1
ATOM 629 C C . GLY A 1 79 ? 1.427 -5.320 -9.134 1.00 88.06 79 GLY A C 1
ATOM 630 O O . GLY A 1 79 ? 1.489 -6.528 -8.857 1.00 88.06 79 GLY A O 1
ATOM 631 N N . THR A 1 80 ? 1.282 -4.381 -8.205 1.00 92.19 80 THR A N 1
ATOM 632 C CA . THR A 1 80 ? 0.992 -4.661 -6.792 1.00 92.19 80 THR A CA 1
ATOM 633 C C . THR A 1 80 ? -0.364 -4.081 -6.435 1.00 92.19 80 THR A C 1
ATOM 635 O O . THR A 1 80 ? -0.667 -2.952 -6.802 1.00 92.19 80 THR A O 1
ATOM 638 N N . LYS A 1 81 ? -1.171 -4.837 -5.690 1.00 94.69 81 LYS A N 1
ATOM 639 C CA . LYS A 1 81 ? -2.380 -4.332 -5.040 1.00 94.69 81 LYS A CA 1
ATOM 640 C C . LYS A 1 81 ? -2.231 -4.467 -3.532 1.00 94.69 81 LYS A C 1
ATOM 642 O O . LYS A 1 81 ? -1.921 -5.551 -3.046 1.00 94.69 81 LYS A O 1
ATOM 647 N N . ILE A 1 82 ? -2.456 -3.383 -2.806 1.00 95.94 82 ILE A N 1
ATOM 648 C CA . ILE A 1 82 ? -2.499 -3.326 -1.347 1.00 95.94 82 ILE A CA 1
ATOM 649 C C . ILE A 1 82 ? -3.923 -2.957 -0.941 1.00 95.94 82 ILE A C 1
ATOM 651 O O . ILE A 1 82 ? -4.508 -2.030 -1.500 1.00 95.94 82 ILE A O 1
ATOM 655 N N . ILE A 1 83 ? -4.469 -3.677 0.034 1.00 97.50 83 ILE A N 1
ATOM 656 C CA . ILE A 1 83 ? -5.762 -3.382 0.648 1.00 97.50 83 ILE A CA 1
ATOM 657 C C . ILE A 1 83 ? -5.540 -3.242 2.150 1.00 97.50 83 ILE A C 1
ATOM 659 O O . ILE A 1 83 ? -4.985 -4.136 2.788 1.00 97.50 83 ILE A O 1
ATOM 663 N N . VAL A 1 84 ? -5.977 -2.118 2.709 1.00 97.94 84 VAL A N 1
ATOM 664 C CA . VAL A 1 84 ? -5.923 -1.837 4.143 1.00 97.94 84 VAL A CA 1
ATOM 665 C C . VAL A 1 84 ? -7.319 -1.507 4.637 1.00 97.94 84 VAL A C 1
ATOM 667 O O . VAL A 1 84 ? -7.973 -0.618 4.099 1.00 97.94 84 VAL A O 1
ATOM 670 N N . LYS A 1 85 ? -7.773 -2.223 5.662 1.00 98.00 85 LYS A N 1
ATOM 671 C CA . LYS A 1 85 ? -9.091 -2.042 6.281 1.00 98.00 85 LYS A CA 1
ATOM 672 C C . LYS A 1 85 ? -8.899 -1.636 7.734 1.00 98.00 85 LYS A C 1
ATOM 674 O O . LYS A 1 85 ? -8.234 -2.362 8.463 1.00 98.00 85 LYS A O 1
ATOM 679 N N . ILE A 1 86 ? -9.440 -0.497 8.152 1.00 97.94 86 ILE A N 1
ATOM 680 C CA . ILE A 1 86 ? -9.234 0.065 9.494 1.00 97.94 86 ILE A CA 1
ATOM 681 C C . ILE A 1 86 ? -10.583 0.469 10.096 1.00 97.94 86 ILE A C 1
ATOM 683 O O . ILE A 1 86 ? -11.284 1.270 9.474 1.00 97.94 86 ILE A O 1
ATOM 687 N N . PRO A 1 87 ? -10.958 -0.047 11.280 1.00 97.06 87 PRO A N 1
ATOM 688 C CA . PRO A 1 87 ? -12.115 0.453 12.021 1.00 97.06 87 PRO A CA 1
ATOM 689 C C . PRO A 1 87 ? -11.962 1.943 12.363 1.00 97.06 87 PRO A C 1
ATOM 691 O O . PRO A 1 87 ? -10.861 2.380 12.708 1.00 97.06 87 PRO A O 1
ATOM 694 N N . LEU A 1 88 ? -13.048 2.713 12.256 1.00 93.00 88 LEU A N 1
ATOM 695 C CA . LEU A 1 88 ? -13.092 4.145 12.589 1.00 93.00 88 LEU A CA 1
ATOM 696 C C . LEU A 1 88 ? -13.597 4.428 14.006 1.00 93.00 88 LEU A C 1
ATOM 698 O O . LEU A 1 88 ? -14.402 3.627 14.532 1.00 93.00 88 LEU A O 1
#

pLDDT: mean 89.35, std 12.05, range [48.16, 98.0]